Protein AF-A0A447UR20-F1 (afdb_monomer_lite)

Organism: Citrobacter koseri (NCBI:txid545)

pLDDT: mean 80.99, std 17.17, range [39.81, 97.19]

Secondary structure (DSSP, 8-state):
---TTHHHHHHHHHHHHHT-S-EEEEESS-S-BSS-TTT-TT--B-S---HHHHHHHHHTT-SS--HHHHHHHHHTT--EEEEETT-SS-----------

Radius of gyration: 13.57 Å; chains: 1; bounding box: 32×33×38 Å

Sequence (100 aa):
MLGRNGSDYSAAVLAACLRADCCEIWTDVDGVYTCDPRQVPDARLLKSMSYQEAMELSYFGAKVLHPRTITPIAQFQIPCLIKKHRKPAGPWYADRRQRG

Structure (mmCIF, N/CA/C/O backbone):
data_AF-A0A447UR20-F1
#
_entry.id   AF-A0A447UR20-F1
#
loop_
_atom_site.group_PDB
_atom_site.id
_atom_site.type_symbol
_atom_site.label_atom_id
_atom_site.label_alt_id
_atom_site.label_comp_id
_atom_site.label_asym_id
_atom_site.label_entity_id
_atom_site.label_seq_id
_atom_site.pdbx_PDB_ins_code
_atom_site.Cartn_x
_atom_site.Cartn_y
_atom_site.Cartn_z
_atom_site.occupancy
_atom_site.B_iso_or_equiv
_atom_site.auth_seq_id
_atom_site.auth_comp_id
_atom_site.auth_asym_id
_atom_site.auth_atom_id
_atom_site.pdbx_PDB_model_num
ATOM 1 N N . MET A 1 1 ? -2.584 18.557 -14.010 1.00 45.56 1 MET A N 1
ATOM 2 C CA . MET A 1 1 ? -2.854 17.119 -13.757 1.00 45.56 1 MET A CA 1
ATOM 3 C C . MET A 1 1 ? -1.968 16.657 -12.607 1.00 45.56 1 MET A C 1
ATOM 5 O O . MET A 1 1 ? -0.810 17.046 -12.595 1.00 45.56 1 MET A O 1
ATOM 9 N N . LEU A 1 2 ? -2.482 15.890 -11.636 1.00 52.06 2 LEU A N 1
ATOM 10 C CA . LEU A 1 2 ? -1.852 15.599 -10.325 1.00 52.06 2 LEU A CA 1
ATOM 11 C C . LEU A 1 2 ? -0.504 14.823 -10.352 1.00 52.06 2 LEU A C 1
ATOM 13 O O . LEU A 1 2 ? 0.003 14.437 -9.298 1.00 52.06 2 LEU A O 1
ATOM 17 N N . GLY A 1 3 ? 0.129 14.649 -11.515 1.00 53.81 3 GLY A N 1
ATOM 18 C CA . GLY A 1 3 ? 1.338 13.841 -11.703 1.00 53.81 3 GLY A CA 1
ATOM 19 C C . GLY A 1 3 ? 1.042 12.336 -11.757 1.00 53.81 3 GLY A C 1
ATOM 20 O O . GLY A 1 3 ? -0.116 11.916 -11.696 1.00 53.81 3 GLY A O 1
ATOM 21 N N . ARG A 1 4 ? 2.091 11.510 -11.881 1.00 62.72 4 ARG A N 1
ATOM 22 C CA . ARG A 1 4 ? 1.985 10.045 -11.719 1.00 62.72 4 ARG A CA 1
ATOM 23 C C . ARG A 1 4 ? 1.437 9.720 -10.322 1.00 62.72 4 ARG A C 1
ATOM 25 O O . ARG A 1 4 ? 1.829 10.371 -9.357 1.00 62.72 4 ARG A O 1
ATOM 32 N N . ASN A 1 5 ? 0.551 8.724 -10.240 1.00 65.81 5 ASN A N 1
ATOM 33 C CA . ASN A 1 5 ? -0.149 8.268 -9.024 1.00 65.81 5 ASN A CA 1
ATOM 34 C C . ASN A 1 5 ? -1.207 9.251 -8.477 1.00 65.81 5 ASN A C 1
ATOM 36 O O . ASN A 1 5 ? -1.576 9.205 -7.304 1.00 65.81 5 ASN A O 1
ATOM 40 N N . GLY A 1 6 ? -1.727 10.143 -9.330 1.00 81.75 6 GLY A N 1
ATOM 41 C CA . GLY A 1 6 ? -2.825 11.042 -8.963 1.00 81.75 6 GLY A CA 1
ATOM 42 C C . GLY A 1 6 ? -4.112 10.311 -8.556 1.00 81.75 6 GLY A C 1
ATOM 43 O O . GLY A 1 6 ? -4.800 10.782 -7.657 1.00 81.75 6 GLY A O 1
ATOM 44 N N . SER A 1 7 ? -4.399 9.149 -9.155 1.00 88.94 7 SER A N 1
ATOM 45 C CA . SER A 1 7 ? -5.534 8.284 -8.790 1.00 88.94 7 SER A CA 1
ATOM 46 C C . SER A 1 7 ? -5.448 7.804 -7.346 1.00 88.94 7 SER A C 1
ATOM 48 O O . SER A 1 7 ? -6.423 7.902 -6.605 1.00 88.94 7 SER A O 1
ATOM 50 N N . ASP A 1 8 ? -4.270 7.339 -6.934 1.00 91.19 8 ASP A N 1
ATOM 51 C CA . ASP A 1 8 ? -4.059 6.786 -5.598 1.00 91.19 8 ASP A CA 1
ATOM 52 C C . ASP A 1 8 ? -4.200 7.899 -4.560 1.00 91.19 8 ASP A C 1
ATOM 54 O O . ASP A 1 8 ? -4.823 7.717 -3.517 1.00 91.19 8 ASP A O 1
ATOM 58 N N . TYR A 1 9 ? -3.672 9.087 -4.873 1.00 92.44 9 TYR A N 1
ATOM 59 C CA . TYR A 1 9 ? -3.850 10.263 -4.029 1.00 92.44 9 TYR A CA 1
ATOM 60 C C . TYR A 1 9 ? -5.325 10.657 -3.894 1.00 92.44 9 TYR A C 1
ATOM 62 O O . TYR A 1 9 ? -5.793 10.883 -2.781 1.00 92.44 9 TYR A O 1
ATOM 70 N N . SER A 1 10 ? -6.078 10.691 -4.997 1.00 94.62 10 SER A N 1
ATOM 71 C CA . SER A 1 10 ? -7.519 10.947 -4.953 1.00 94.62 10 SER A CA 1
ATOM 72 C C . SER A 1 10 ? -8.258 9.915 -4.094 1.00 94.62 10 SER A C 1
ATOM 74 O O . SER A 1 10 ? -9.087 10.308 -3.276 1.00 94.62 10 SER A O 1
ATOM 76 N N . ALA A 1 11 ? -7.927 8.625 -4.212 1.00 94.69 11 ALA A N 1
ATOM 77 C CA . ALA A 1 11 ? -8.504 7.572 -3.377 1.00 94.69 11 ALA A CA 1
ATOM 78 C C . ALA A 1 11 ? -8.185 7.778 -1.886 1.00 94.69 11 ALA A C 1
ATOM 80 O O . ALA A 1 11 ? -9.084 7.709 -1.051 1.00 94.69 11 ALA A O 1
ATOM 81 N N . ALA A 1 12 ? -6.936 8.114 -1.551 1.00 94.69 12 ALA A N 1
ATOM 82 C CA . ALA A 1 12 ? -6.515 8.397 -0.180 1.00 94.69 12 ALA A CA 1
ATOM 83 C C . ALA A 1 12 ? -7.240 9.606 0.431 1.00 94.69 12 ALA A C 1
ATOM 85 O O . ALA A 1 12 ? -7.669 9.553 1.583 1.00 94.69 12 ALA A O 1
ATOM 86 N N . VAL A 1 13 ? -7.403 10.687 -0.338 1.00 95.88 13 VAL A N 1
ATOM 87 C CA . VAL A 1 13 ? -8.143 11.876 0.107 1.00 95.88 13 VAL A CA 1
ATOM 88 C C . VAL A 1 13 ? -9.620 11.549 0.313 1.00 95.88 13 VAL A C 1
ATOM 90 O O . VAL A 1 13 ? -10.178 11.914 1.343 1.00 95.88 13 VAL A O 1
ATOM 93 N N . LEU A 1 14 ? -10.248 10.820 -0.613 1.00 96.94 14 LEU A N 1
ATOM 94 C CA . LEU A 1 14 ? -11.646 10.406 -0.468 1.00 96.94 14 LEU A CA 1
ATOM 95 C C . LEU A 1 14 ? -11.847 9.497 0.749 1.00 96.94 14 LEU A C 1
ATOM 97 O O . LEU A 1 14 ? -12.776 9.723 1.522 1.00 96.94 14 LEU A O 1
ATOM 101 N N . ALA A 1 15 ? -10.958 8.525 0.964 1.00 96.88 15 ALA A N 1
ATOM 102 C CA . ALA A 1 15 ? -10.989 7.664 2.143 1.00 96.88 15 ALA A CA 1
ATOM 103 C C . ALA A 1 15 ? -10.900 8.485 3.439 1.00 96.88 15 ALA A C 1
ATOM 105 O O . ALA A 1 15 ? -11.694 8.275 4.355 1.00 96.88 15 ALA A O 1
ATOM 106 N N . ALA A 1 16 ? -9.995 9.469 3.488 1.00 96.19 16 ALA A N 1
ATOM 107 C CA . ALA A 1 16 ? -9.866 10.393 4.612 1.00 96.19 16 ALA A CA 1
ATOM 108 C C . ALA A 1 16 ? -11.137 11.230 4.841 1.00 96.19 16 ALA A C 1
ATOM 110 O O . ALA A 1 16 ? -11.631 11.298 5.967 1.00 96.19 16 ALA A O 1
ATOM 111 N N . CYS A 1 17 ? -11.709 11.820 3.785 1.00 97.12 17 CYS A N 1
ATOM 112 C CA . CYS A 1 17 ? -12.939 12.612 3.870 1.00 97.12 17 CYS A CA 1
ATOM 113 C C . CYS A 1 17 ? -14.137 11.793 4.366 1.00 97.12 17 CYS A C 1
ATOM 115 O O . CYS A 1 17 ? -14.951 12.301 5.134 1.00 97.12 17 CYS A O 1
ATOM 117 N N . LEU A 1 18 ? -14.235 10.531 3.944 1.00 97.19 18 LEU A N 1
ATOM 118 C CA . LEU A 1 18 ? -15.326 9.629 4.313 1.00 97.19 18 LEU A CA 1
ATOM 119 C C . LEU A 1 18 ? -15.088 8.895 5.638 1.00 97.19 18 LEU A C 1
ATOM 121 O O . LEU A 1 18 ? -15.981 8.184 6.089 1.00 97.19 18 LEU A O 1
ATOM 125 N N . ARG A 1 19 ? -13.905 9.044 6.256 1.00 94.44 19 ARG A N 1
ATOM 126 C CA . ARG A 1 19 ? -13.452 8.209 7.384 1.00 94.44 19 ARG A CA 1
ATOM 127 C C . ARG A 1 19 ? -13.638 6.716 7.094 1.00 94.44 19 ARG A C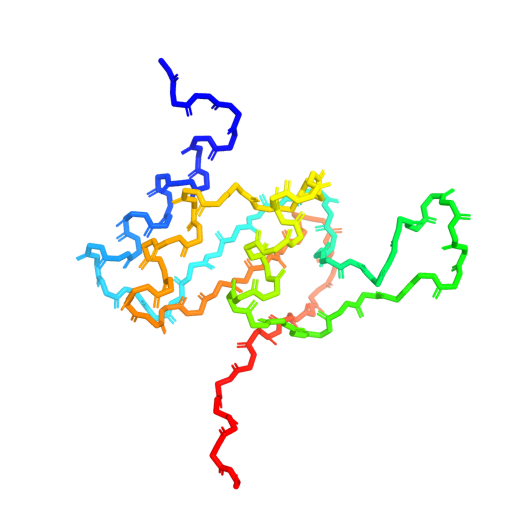 1
ATOM 129 O O . ARG A 1 19 ? -14.150 5.974 7.927 1.00 94.44 19 ARG A O 1
ATOM 136 N N . ALA A 1 20 ? -13.264 6.308 5.885 1.00 97.19 20 ALA A N 1
ATOM 137 C CA . ALA A 1 20 ? -13.437 4.939 5.429 1.00 97.19 20 ALA A CA 1
ATOM 138 C C . ALA A 1 20 ? -12.673 3.952 6.324 1.00 97.19 20 ALA A C 1
ATOM 140 O O . ALA A 1 20 ? -11.584 4.255 6.812 1.00 97.19 20 ALA A O 1
ATOM 141 N N . ASP A 1 21 ? -13.207 2.740 6.469 1.00 96.25 21 ASP A N 1
ATOM 142 C CA . ASP A 1 21 ? -12.550 1.675 7.232 1.00 96.25 21 ASP A CA 1
ATOM 143 C C . ASP A 1 21 ? -11.249 1.190 6.577 1.00 96.25 21 ASP A C 1
ATOM 145 O O . ASP A 1 21 ? -10.389 0.628 7.257 1.00 96.25 21 ASP A O 1
ATOM 149 N N . CYS A 1 22 ? -11.102 1.383 5.261 1.00 95.69 22 CYS A N 1
ATOM 150 C CA . CYS A 1 22 ? -9.890 1.072 4.508 1.00 95.69 22 CYS A CA 1
ATOM 151 C C . CYS A 1 22 ? -9.799 1.857 3.189 1.00 95.69 22 CYS A C 1
ATOM 153 O O . CYS A 1 22 ? -10.805 2.302 2.635 1.00 95.69 22 CYS A O 1
ATOM 155 N N . CYS A 1 23 ? -8.576 1.995 2.677 1.00 95.38 23 CYS A N 1
ATOM 156 C CA . CYS A 1 23 ? -8.279 2.477 1.332 1.00 95.38 23 CYS A CA 1
ATOM 157 C C . CYS A 1 23 ? -7.647 1.335 0.526 1.00 95.38 23 CYS A C 1
ATOM 159 O O . CYS A 1 23 ? -6.615 0.794 0.924 1.00 95.38 23 CYS A O 1
ATOM 161 N N . GLU A 1 24 ? -8.251 0.952 -0.596 1.00 93.19 24 GLU A N 1
ATOM 162 C CA . GLU A 1 24 ? -7.742 -0.131 -1.440 1.00 93.19 24 GLU A CA 1
ATOM 163 C C . GLU A 1 24 ? -7.148 0.414 -2.736 1.00 93.19 24 GLU A C 1
ATOM 165 O O . GLU A 1 24 ? -7.827 1.089 -3.510 1.00 93.19 24 GLU A O 1
ATOM 170 N N . ILE A 1 25 ? -5.889 0.073 -2.999 1.00 90.56 25 ILE A N 1
ATOM 171 C CA . ILE A 1 25 ? -5.178 0.418 -4.226 1.00 90.56 25 ILE A CA 1
ATOM 172 C C . ILE A 1 25 ? -5.027 -0.848 -5.064 1.00 90.56 25 ILE A C 1
ATOM 174 O O . ILE A 1 25 ? -4.313 -1.781 -4.693 1.00 90.56 25 ILE A O 1
ATOM 178 N N . TRP A 1 26 ? -5.715 -0.878 -6.203 1.00 88.00 26 TRP A N 1
ATOM 179 C CA . TRP A 1 26 ? -5.700 -2.001 -7.136 1.00 88.00 26 TRP A CA 1
ATOM 180 C C . TRP A 1 26 ? -4.683 -1.755 -8.252 1.00 88.00 26 TRP A C 1
ATOM 182 O O . TRP A 1 26 ? -4.799 -0.793 -9.007 1.00 88.00 26 TRP A O 1
ATOM 192 N N . THR A 1 27 ? -3.684 -2.627 -8.356 1.00 84.81 27 THR A N 1
ATOM 193 C CA . THR A 1 27 ? -2.520 -2.479 -9.239 1.00 84.81 27 THR A CA 1
ATOM 194 C C . THR A 1 27 ? -2.166 -3.805 -9.937 1.00 84.81 27 THR A C 1
ATOM 196 O O . THR A 1 27 ? -2.886 -4.800 -9.818 1.00 84.81 27 THR A O 1
ATOM 199 N N . ASP A 1 28 ? -1.109 -3.827 -10.745 1.00 81.88 28 ASP A N 1
ATOM 200 C CA . ASP A 1 28 ? -0.599 -5.000 -11.472 1.00 81.88 28 ASP A CA 1
ATOM 201 C C . ASP A 1 28 ? 0.442 -5.810 -10.672 1.00 81.88 28 ASP A C 1
ATOM 203 O O . ASP A 1 28 ? 0.778 -6.948 -11.027 1.00 81.88 28 ASP A O 1
ATOM 207 N N . VAL A 1 29 ? 0.907 -5.256 -9.553 1.00 78.00 29 VAL A N 1
ATOM 208 C CA . VAL A 1 29 ? 1.790 -5.911 -8.584 1.00 78.00 29 VAL A CA 1
ATOM 209 C C . VAL A 1 29 ? 1.024 -6.452 -7.379 1.00 78.00 29 VAL A C 1
ATOM 211 O O . VAL A 1 29 ? -0.066 -6.005 -7.038 1.00 78.00 29 VAL A O 1
ATOM 214 N N . ASP A 1 30 ? 1.617 -7.439 -6.715 1.00 77.56 30 ASP A N 1
ATOM 215 C CA . ASP A 1 30 ? 1.008 -8.125 -5.572 1.00 77.56 30 ASP A CA 1
ATOM 216 C C . ASP A 1 30 ? 1.129 -7.363 -4.246 1.00 77.56 30 ASP A C 1
ATOM 218 O O . ASP A 1 30 ? 0.589 -7.809 -3.238 1.00 77.56 30 ASP A O 1
ATOM 222 N N . GLY A 1 31 ? 1.863 -6.250 -4.242 1.00 84.19 31 GLY A N 1
ATOM 223 C CA . GLY A 1 31 ? 2.226 -5.495 -3.050 1.00 84.19 31 GLY A CA 1
ATOM 224 C C . GLY A 1 31 ? 3.700 -5.103 -3.070 1.00 84.19 31 GLY A C 1
ATOM 225 O O . GLY A 1 31 ? 4.307 -4.962 -4.135 1.00 84.19 31 GLY A O 1
ATOM 226 N N . VAL A 1 32 ? 4.268 -4.929 -1.878 1.00 86.81 32 VAL A N 1
ATOM 227 C CA . VAL A 1 32 ? 5.673 -4.547 -1.680 1.00 86.81 32 VAL A CA 1
ATOM 228 C C . VAL A 1 32 ? 6.521 -5.778 -1.411 1.00 86.81 32 VAL A C 1
ATOM 230 O O . VAL A 1 32 ? 6.119 -6.647 -0.640 1.00 86.81 32 VAL A O 1
ATOM 233 N N . TYR A 1 33 ? 7.701 -5.836 -2.020 1.00 87.44 33 TYR A N 1
ATOM 234 C CA . TYR A 1 33 ? 8.691 -6.887 -1.795 1.00 87.44 33 TYR A CA 1
ATOM 235 C C . TYR A 1 33 ? 9.866 -6.357 -0.966 1.00 87.44 33 TYR A C 1
ATOM 237 O O . TYR A 1 33 ? 10.136 -5.158 -0.971 1.00 87.44 33 TYR A O 1
ATOM 245 N N . THR A 1 34 ? 10.590 -7.252 -0.288 1.00 86.31 34 THR A N 1
ATOM 246 C CA . THR A 1 34 ? 11.817 -6.937 0.472 1.00 86.31 34 THR A CA 1
ATOM 247 C C . THR A 1 34 ? 12.887 -6.246 -0.380 1.00 86.31 34 THR A C 1
ATOM 249 O O . THR A 1 34 ? 13.682 -5.465 0.129 1.00 86.31 34 THR A O 1
ATOM 252 N N . CYS A 1 35 ? 12.925 -6.557 -1.673 1.00 85.50 35 CYS A N 1
ATOM 253 C CA . CYS A 1 35 ? 13.825 -6.008 -2.684 1.00 85.50 35 CYS A CA 1
ATOM 254 C C . CYS A 1 35 ? 13.196 -6.212 -4.073 1.00 85.50 35 CYS A C 1
ATOM 256 O O . CYS A 1 35 ? 12.129 -6.817 -4.180 1.00 85.50 35 CYS A O 1
ATOM 258 N N . ASP A 1 36 ? 13.820 -5.700 -5.139 1.00 84.00 36 ASP A N 1
ATOM 259 C CA . ASP A 1 36 ? 13.309 -5.882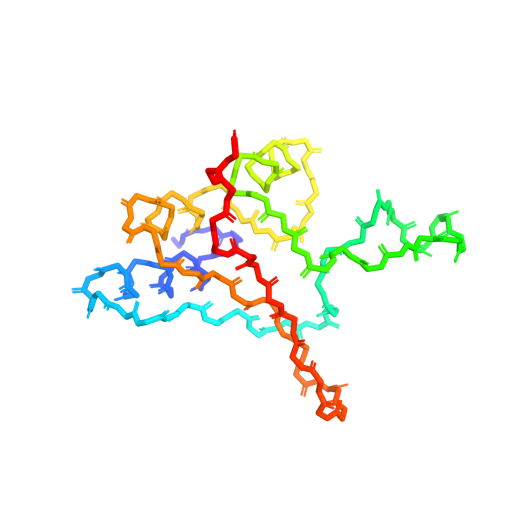 -6.503 1.00 84.00 36 ASP A CA 1
ATOM 260 C C . ASP A 1 36 ? 13.345 -7.375 -6.905 1.00 84.00 36 ASP A C 1
ATOM 262 O O . ASP A 1 36 ? 14.437 -7.924 -7.096 1.00 84.00 36 ASP A O 1
ATOM 266 N N . PRO A 1 37 ? 12.183 -8.040 -7.085 1.00 84.75 37 PRO A N 1
ATOM 267 C CA . PRO A 1 37 ? 12.128 -9.462 -7.424 1.00 84.75 37 PRO A CA 1
ATOM 268 C C . PRO A 1 37 ? 12.689 -9.773 -8.817 1.00 84.75 37 PRO A C 1
ATOM 270 O O . PRO A 1 37 ? 12.926 -10.934 -9.137 1.00 84.75 37 PRO A O 1
ATOM 273 N N . ARG A 1 38 ? 12.910 -8.756 -9.666 1.00 85.06 38 ARG A N 1
ATOM 274 C CA . ARG A 1 38 ? 13.565 -8.921 -10.975 1.00 85.06 38 ARG A CA 1
ATOM 275 C C . ARG A 1 38 ? 15.080 -9.065 -10.858 1.00 85.06 38 ARG A C 1
ATOM 277 O O . ARG A 1 38 ? 15.706 -9.550 -11.793 1.00 85.06 38 ARG A O 1
ATOM 284 N N . GLN A 1 39 ? 15.653 -8.613 -9.744 1.00 88.31 39 GLN A N 1
ATOM 285 C CA . GLN A 1 39 ? 17.094 -8.635 -9.486 1.00 88.31 39 GLN A CA 1
ATOM 286 C C . GLN A 1 39 ? 17.467 -9.696 -8.450 1.00 88.31 39 GLN A C 1
ATOM 288 O O . GLN A 1 39 ? 18.527 -10.305 -8.554 1.00 88.31 39 GLN A O 1
ATOM 293 N N . VAL A 1 40 ? 16.593 -9.937 -7.467 1.00 91.00 40 VAL A N 1
ATOM 294 C CA . VAL A 1 40 ? 16.826 -10.893 -6.381 1.00 91.00 40 VAL A CA 1
ATOM 295 C C . VAL A 1 40 ? 15.738 -11.974 -6.408 1.00 91.00 40 VAL A C 1
ATOM 297 O O . VAL A 1 40 ? 14.601 -11.688 -6.029 1.00 91.00 40 VAL A O 1
ATOM 300 N N . PRO A 1 41 ? 16.055 -13.220 -6.809 1.00 88.75 41 PRO A N 1
ATOM 301 C CA . PRO A 1 41 ? 15.077 -14.313 -6.871 1.00 88.75 41 PRO A CA 1
ATOM 302 C C . PRO A 1 41 ? 14.415 -14.639 -5.526 1.00 88.75 41 PRO A C 1
ATOM 304 O O . PRO A 1 41 ? 13.251 -15.027 -5.486 1.00 88.75 41 PRO A O 1
ATOM 307 N N . ASP A 1 42 ? 15.140 -14.431 -4.425 1.00 92.62 42 ASP A N 1
ATOM 308 C CA . ASP A 1 42 ? 14.663 -14.682 -3.060 1.00 92.62 42 ASP A CA 1
ATOM 309 C C . ASP A 1 42 ? 13.825 -13.532 -2.475 1.00 92.62 42 ASP A C 1
ATOM 311 O O . ASP A 1 42 ? 13.495 -13.550 -1.285 1.00 92.62 42 ASP A O 1
ATOM 315 N N . ALA A 1 43 ? 13.478 -12.516 -3.274 1.00 89.81 43 ALA A N 1
ATOM 316 C CA . ALA A 1 43 ? 12.638 -11.411 -2.830 1.00 89.81 43 ALA A CA 1
ATOM 317 C C . ALA A 1 43 ? 11.278 -11.919 -2.329 1.00 89.81 43 ALA A C 1
ATOM 319 O O . ALA A 1 43 ? 10.536 -12.608 -3.033 1.00 89.81 43 ALA A O 1
ATOM 320 N N . ARG A 1 44 ? 10.916 -11.532 -1.104 1.00 89.00 44 ARG A N 1
ATOM 321 C CA . ARG A 1 44 ? 9.663 -11.949 -0.465 1.00 89.00 44 ARG A CA 1
ATOM 322 C C . ARG A 1 44 ? 8.686 -10.791 -0.421 1.00 89.00 44 ARG A C 1
ATOM 324 O O . ARG A 1 44 ? 9.079 -9.654 -0.187 1.00 89.00 44 ARG A O 1
ATOM 331 N N . LEU A 1 45 ? 7.405 -11.090 -0.604 1.00 88.25 45 LEU A N 1
ATOM 332 C CA . LEU A 1 45 ? 6.329 -10.127 -0.384 1.00 88.25 45 LEU A CA 1
ATOM 333 C C . LEU A 1 45 ? 6.293 -9.772 1.130 1.00 88.25 45 LEU A C 1
ATOM 335 O O . LEU A 1 45 ? 6.462 -10.664 1.968 1.00 88.25 45 LEU A O 1
ATOM 339 N N . LEU A 1 46 ? 6.095 -8.498 1.492 1.00 88.12 46 LEU A N 1
ATOM 340 C CA . LEU A 1 46 ? 6.104 -7.952 2.873 1.00 88.12 46 LEU A CA 1
ATOM 341 C C . LEU A 1 46 ? 4.728 -7.844 3.560 1.00 88.12 46 LEU A C 1
ATOM 343 O O . LEU A 1 46 ? 3.997 -6.895 3.271 1.00 88.12 46 LEU A O 1
ATOM 347 N N . LYS A 1 47 ? 4.338 -8.808 4.415 1.00 87.56 47 LYS A N 1
ATOM 348 C CA . LYS A 1 47 ? 2.931 -8.985 4.888 1.00 87.56 47 LYS A CA 1
ATOM 349 C C . LYS A 1 47 ? 2.226 -7.687 5.281 1.00 87.56 47 LYS A C 1
ATOM 351 O O . LYS A 1 47 ? 1.052 -7.504 4.969 1.00 87.56 47 LYS A O 1
ATOM 356 N N . SER A 1 48 ? 2.971 -6.830 5.957 1.00 88.44 48 SER A N 1
ATOM 357 C CA . SER A 1 48 ? 2.597 -5.497 6.381 1.00 88.44 48 SER A CA 1
ATOM 358 C C . SER A 1 48 ? 3.828 -4.597 6.338 1.00 88.44 48 SER A C 1
ATOM 360 O O . SER A 1 48 ? 4.965 -5.072 6.297 1.00 88.44 48 SER A O 1
ATOM 362 N N . MET A 1 49 ? 3.585 -3.292 6.374 1.00 89.81 49 MET A N 1
ATOM 363 C CA . MET A 1 49 ? 4.604 -2.288 6.648 1.00 89.81 49 MET A CA 1
ATOM 364 C C . MET A 1 49 ? 3.952 -1.084 7.318 1.00 89.81 49 MET A C 1
ATOM 366 O O . MET A 1 49 ? 2.768 -0.808 7.099 1.00 89.81 49 MET A O 1
ATOM 370 N N . SER A 1 50 ? 4.717 -0.367 8.126 1.00 92.25 50 SER A N 1
ATOM 371 C CA . SER A 1 50 ? 4.281 0.889 8.720 1.00 92.25 50 SER A CA 1
ATOM 372 C C . SER A 1 50 ? 4.195 2.002 7.672 1.00 92.25 50 SER A C 1
ATOM 374 O O . SER A 1 50 ? 4.856 1.974 6.630 1.00 92.25 50 SER A O 1
ATOM 376 N N . TYR A 1 51 ? 3.414 3.044 7.968 1.00 91.88 51 TYR A N 1
ATOM 377 C CA . TYR A 1 51 ? 3.383 4.237 7.119 1.00 91.88 51 TYR A CA 1
ATOM 378 C C . TYR A 1 51 ? 4.743 4.924 7.018 1.00 91.88 51 TYR A C 1
ATOM 380 O O . TYR A 1 51 ? 5.044 5.503 5.979 1.00 91.88 51 TYR A O 1
ATOM 388 N N . GLN A 1 52 ? 5.565 4.847 8.066 1.00 90.44 52 GLN A N 1
ATOM 389 C CA . GLN A 1 52 ? 6.904 5.419 8.055 1.00 90.44 52 GLN A CA 1
ATOM 390 C C . GLN A 1 52 ? 7.813 4.685 7.064 1.00 90.44 52 GLN A C 1
ATOM 392 O O . GLN A 1 52 ? 8.361 5.327 6.172 1.00 90.44 52 GLN A O 1
ATOM 397 N N . GLU A 1 53 ? 7.886 3.355 7.137 1.00 89.62 53 GLU A N 1
ATOM 398 C CA . GLU A 1 53 ? 8.664 2.547 6.186 1.00 89.62 53 GLU A CA 1
ATOM 399 C C . GLU A 1 53 ? 8.168 2.749 4.748 1.00 89.62 53 GLU A C 1
ATOM 401 O O . GLU A 1 53 ? 8.962 2.883 3.818 1.00 89.62 53 GLU A O 1
ATOM 406 N N . ALA A 1 54 ? 6.845 2.826 4.555 1.00 89.44 54 ALA A N 1
ATOM 407 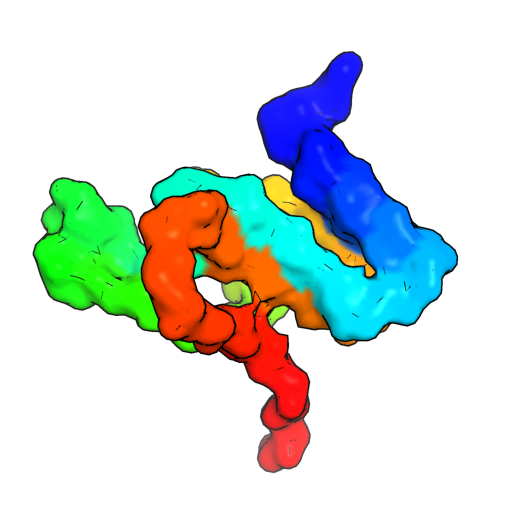C CA . ALA A 1 54 ? 6.261 3.104 3.247 1.00 89.44 54 ALA A CA 1
ATOM 408 C C . ALA A 1 54 ? 6.672 4.488 2.715 1.00 89.44 54 ALA A C 1
ATOM 410 O O . ALA A 1 54 ? 6.981 4.617 1.528 1.00 89.44 54 ALA A O 1
ATOM 411 N N . MET A 1 55 ? 6.699 5.524 3.563 1.00 89.00 55 MET A N 1
ATOM 412 C CA . MET A 1 55 ? 7.166 6.862 3.181 1.00 89.00 55 MET A CA 1
ATOM 413 C C . MET A 1 55 ? 8.654 6.867 2.836 1.00 89.00 55 MET A C 1
ATOM 415 O O . MET A 1 55 ? 9.021 7.437 1.811 1.00 89.00 55 MET A O 1
ATOM 419 N N . GLU A 1 56 ? 9.488 6.218 3.647 1.00 89.00 56 GLU A N 1
ATOM 420 C CA . GLU A 1 56 ? 10.932 6.109 3.418 1.00 89.00 56 GLU A CA 1
ATOM 421 C C . GLU A 1 56 ? 11.219 5.406 2.087 1.00 89.00 56 GLU A C 1
ATOM 423 O O . GLU A 1 56 ? 11.922 5.948 1.234 1.00 89.00 56 GLU A O 1
ATOM 428 N N . LEU A 1 57 ? 10.584 4.260 1.834 1.00 86.38 57 LEU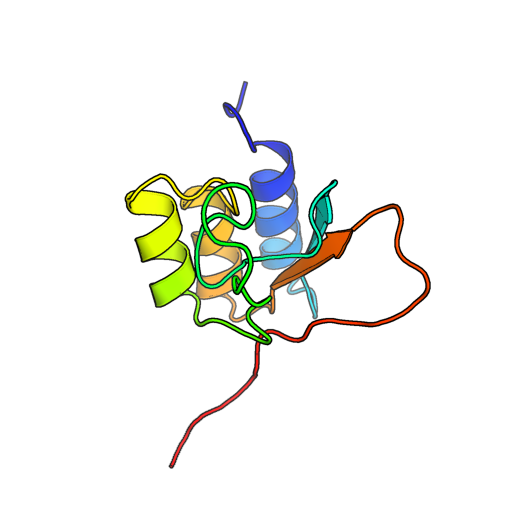 A N 1
ATOM 429 C CA . LEU A 1 57 ? 10.711 3.546 0.562 1.00 86.38 57 LEU A CA 1
ATOM 430 C C . LEU A 1 57 ? 10.265 4.397 -0.629 1.00 86.38 57 LEU A C 1
ATOM 432 O O . LEU A 1 57 ? 10.942 4.433 -1.658 1.00 86.38 57 LEU A O 1
ATOM 436 N N . SER A 1 58 ? 9.155 5.119 -0.483 1.00 84.81 58 SER A N 1
ATOM 437 C CA . SER A 1 58 ? 8.649 6.013 -1.527 1.00 84.81 58 SER A CA 1
ATOM 438 C C . SER A 1 58 ? 9.609 7.176 -1.800 1.00 84.81 58 SER A C 1
ATOM 440 O O . SER A 1 58 ? 9.763 7.594 -2.948 1.00 84.81 58 SER A O 1
ATOM 442 N N . TYR A 1 59 ? 10.276 7.682 -0.759 1.00 82.81 59 TYR A N 1
ATOM 443 C CA . TYR A 1 59 ? 11.279 8.740 -0.857 1.00 82.81 59 TYR A CA 1
ATOM 444 C C . TYR A 1 59 ? 12.541 8.266 -1.590 1.00 82.81 59 TYR A C 1
ATOM 446 O O . TYR A 1 59 ? 13.041 8.969 -2.464 1.00 82.81 59 TYR A O 1
ATOM 454 N N . PHE A 1 60 ? 13.000 7.039 -1.318 1.00 83.31 60 PHE A N 1
ATOM 455 C CA . PHE A 1 60 ? 14.143 6.421 -2.004 1.00 83.31 60 PHE A CA 1
ATOM 456 C C . PHE A 1 60 ? 13.814 5.866 -3.403 1.00 83.31 60 PHE A C 1
ATOM 458 O O . PHE A 1 60 ? 14.666 5.261 -4.052 1.00 83.31 60 PHE A O 1
ATOM 465 N N . GLY A 1 61 ? 12.597 6.099 -3.906 1.00 73.88 61 GLY A N 1
ATOM 466 C CA . GLY A 1 61 ? 12.219 5.797 -5.287 1.00 73.88 61 GLY A CA 1
ATOM 467 C C . GLY A 1 61 ? 11.611 4.411 -5.508 1.00 73.88 61 GLY A C 1
ATOM 468 O O . GLY A 1 61 ? 11.403 4.024 -6.664 1.00 73.88 61 GLY A O 1
ATOM 469 N N . ALA A 1 62 ? 11.272 3.673 -4.445 1.00 74.56 62 ALA A N 1
ATOM 470 C CA . ALA A 1 62 ? 10.465 2.465 -4.577 1.00 74.56 62 ALA A CA 1
ATOM 471 C C . ALA A 1 62 ? 9.071 2.848 -5.104 1.00 74.56 62 ALA A C 1
ATOM 473 O O . ALA A 1 62 ? 8.323 3.605 -4.487 1.00 74.56 62 ALA A O 1
ATOM 474 N N . LYS A 1 63 ? 8.715 2.337 -6.286 1.00 69.00 63 LYS A N 1
ATOM 475 C CA . LYS A 1 63 ? 7.495 2.711 -7.025 1.00 69.00 63 LYS A CA 1
ATOM 476 C C . LYS A 1 63 ? 6.241 2.003 -6.495 1.00 69.00 63 LYS A C 1
ATOM 478 O O . LYS A 1 63 ? 5.551 1.342 -7.263 1.00 69.00 63 LYS A O 1
ATOM 483 N N . VAL A 1 64 ? 5.959 2.115 -5.199 1.00 73.38 64 VAL A N 1
ATOM 484 C CA . VAL A 1 64 ? 4.794 1.466 -4.574 1.00 73.38 64 VAL A CA 1
ATOM 485 C C . VAL A 1 64 ? 3.645 2.454 -4.396 1.00 73.38 64 VAL A C 1
ATOM 487 O O . VAL A 1 64 ? 2.597 2.293 -5.008 1.00 73.38 64 VAL A O 1
ATOM 490 N N . LEU A 1 65 ? 3.838 3.496 -3.590 1.00 83.25 65 LEU A N 1
ATOM 491 C CA . LEU A 1 65 ? 2.877 4.580 -3.394 1.00 83.25 65 LEU A CA 1
ATOM 492 C C . LEU A 1 65 ? 3.626 5.905 -3.466 1.00 83.25 65 LEU A C 1
ATOM 494 O O . LEU A 1 65 ? 4.819 5.981 -3.204 1.00 83.25 65 LEU A O 1
ATOM 498 N N . HIS A 1 66 ? 2.941 6.972 -3.860 1.00 87.50 66 HIS A N 1
ATOM 499 C CA . HIS A 1 66 ? 3.542 8.300 -3.797 1.00 87.50 66 HIS A CA 1
ATOM 500 C C . HIS A 1 66 ? 3.442 8.823 -2.350 1.00 87.50 66 HIS A C 1
ATOM 502 O O . HIS A 1 66 ? 2.388 8.636 -1.743 1.00 87.50 66 HIS A O 1
ATOM 508 N N . PRO A 1 67 ? 4.432 9.554 -1.792 1.00 87.94 67 PRO A N 1
ATOM 509 C CA . PRO A 1 67 ? 4.349 10.072 -0.417 1.00 87.94 67 PRO A CA 1
ATOM 510 C C . PRO A 1 67 ? 3.062 10.864 -0.134 1.00 87.94 67 PRO A C 1
ATOM 512 O O . PRO A 1 67 ? 2.385 10.630 0.860 1.00 87.94 67 PRO A O 1
ATOM 515 N N . ARG A 1 68 ? 2.653 11.721 -1.084 1.00 89.38 68 ARG A N 1
ATOM 516 C CA . ARG A 1 68 ? 1.354 12.428 -1.058 1.00 89.38 68 ARG A CA 1
ATOM 517 C C . ARG A 1 68 ? 0.135 11.515 -0.860 1.00 89.38 68 ARG A C 1
ATOM 519 O O . ARG A 1 68 ? -0.821 11.952 -0.239 1.00 89.38 68 ARG A O 1
ATOM 526 N N . THR A 1 69 ? 0.152 10.281 -1.361 1.00 90.56 69 THR A N 1
ATOM 527 C CA . THR A 1 69 ? -0.919 9.290 -1.157 1.00 90.56 69 THR A CA 1
ATOM 528 C C . THR A 1 69 ? -0.926 8.737 0.265 1.00 90.56 69 THR A C 1
ATOM 530 O O . THR A 1 69 ? -1.988 8.432 0.796 1.00 90.56 69 THR A O 1
ATOM 533 N N . ILE A 1 70 ? 0.241 8.626 0.899 1.00 92.50 70 ILE A N 1
ATOM 534 C CA . ILE A 1 70 ? 0.378 8.049 2.239 1.00 92.50 70 ILE A CA 1
ATOM 535 C C . ILE A 1 70 ? -0.104 9.035 3.310 1.00 92.50 70 ILE A C 1
ATOM 537 O O . ILE A 1 70 ? -0.748 8.629 4.273 1.00 92.50 70 ILE A O 1
ATOM 541 N N . THR A 1 71 ? 0.158 10.335 3.141 1.00 93.31 71 THR A N 1
ATOM 542 C CA . THR A 1 71 ? -0.129 11.349 4.171 1.00 93.31 71 THR A CA 1
ATOM 543 C C . THR A 1 71 ? -1.590 11.369 4.654 1.00 93.31 71 THR A C 1
ATOM 545 O O . THR A 1 71 ? -1.783 11.306 5.869 1.00 93.31 71 THR A O 1
ATOM 548 N N . PRO A 1 72 ? -2.626 11.408 3.786 1.00 94.06 72 PRO A N 1
ATOM 549 C CA . PRO A 1 72 ? -4.015 11.474 4.242 1.00 94.06 72 PRO A CA 1
ATOM 550 C C . PRO A 1 72 ? -4.412 10.233 5.045 1.00 94.06 72 PRO A C 1
ATOM 552 O O . PRO A 1 72 ? -4.901 10.337 6.164 1.00 94.06 72 PRO A O 1
ATOM 555 N N . ILE A 1 73 ? -4.143 9.041 4.519 1.00 94.62 73 ILE A N 1
ATOM 556 C CA . ILE A 1 73 ? -4.518 7.784 5.179 1.00 94.62 73 ILE A CA 1
ATOM 557 C C . ILE A 1 73 ? -3.732 7.550 6.476 1.00 94.62 73 ILE A C 1
ATOM 559 O O . ILE A 1 73 ? -4.304 7.070 7.452 1.00 94.62 73 ILE A O 1
ATOM 563 N N . ALA A 1 74 ? -2.466 7.977 6.543 1.00 94.25 74 ALA A N 1
ATOM 564 C CA . ALA A 1 74 ? -1.672 7.924 7.767 1.00 94.25 74 ALA A CA 1
ATOM 565 C C . ALA A 1 74 ? -2.217 8.874 8.846 1.00 94.25 74 ALA A C 1
ATOM 567 O O . ALA A 1 74 ? -2.357 8.474 10.001 1.00 94.25 74 ALA A O 1
ATOM 568 N N . GLN A 1 75 ? -2.586 10.106 8.483 1.00 94.75 75 GLN A N 1
ATOM 569 C CA . GLN A 1 75 ? -3.137 11.088 9.425 1.00 94.75 75 GLN A CA 1
ATOM 570 C C . GLN A 1 75 ? -4.431 10.595 10.087 1.00 94.75 75 GLN A C 1
ATOM 572 O O . GLN A 1 75 ? -4.632 10.808 11.281 1.00 94.75 75 GLN A O 1
ATOM 577 N N . PHE A 1 76 ? -5.290 9.913 9.327 1.00 94.12 76 PHE A N 1
ATOM 578 C CA . PHE A 1 76 ? -6.562 9.380 9.822 1.00 94.12 76 PHE A CA 1
ATOM 579 C C . PHE A 1 76 ? -6.483 7.916 10.281 1.00 94.12 76 PHE A C 1
ATOM 581 O O . PHE A 1 76 ? -7.505 7.344 10.646 1.00 94.12 76 PHE A O 1
ATOM 588 N N . GLN A 1 77 ? -5.285 7.316 10.294 1.00 94.38 77 GLN A N 1
ATOM 589 C CA . GLN A 1 77 ? -5.055 5.914 10.673 1.00 94.38 77 GLN A CA 1
ATOM 590 C C . GLN A 1 77 ? -5.919 4.918 9.868 1.00 94.38 77 GLN A C 1
ATOM 592 O O . GLN A 1 77 ? -6.320 3.870 10.375 1.00 94.38 77 GLN A O 1
ATOM 597 N N . ILE A 1 78 ? -6.196 5.240 8.601 1.00 96.19 78 ILE A N 1
ATOM 598 C CA . ILE A 1 78 ? -7.004 4.421 7.691 1.00 96.19 78 ILE A CA 1
ATOM 599 C C . ILE A 1 78 ? -6.090 3.395 7.023 1.00 96.19 78 ILE A C 1
ATOM 601 O O . ILE A 1 78 ? -5.209 3.818 6.282 1.00 96.19 78 ILE A O 1
ATOM 605 N N . PRO A 1 79 ? -6.271 2.078 7.229 1.00 94.31 79 PRO A N 1
ATOM 606 C CA . PRO A 1 79 ? -5.411 1.053 6.639 1.00 94.31 79 PRO A CA 1
ATOM 607 C C . PRO A 1 79 ? -5.429 1.097 5.105 1.00 94.31 79 PRO A C 1
ATOM 609 O O . PRO A 1 79 ? -6.484 1.248 4.487 1.00 94.31 79 PRO A O 1
ATOM 612 N N . CYS A 1 80 ? -4.254 0.917 4.498 1.00 93.62 80 CYS A N 1
ATOM 613 C CA . CYS A 1 80 ? -4.074 0.842 3.049 1.00 93.62 80 CYS A CA 1
ATOM 614 C C . CYS A 1 80 ? -3.816 -0.599 2.603 1.00 93.62 80 CYS A C 1
ATOM 616 O O . CYS A 1 80 ? -2.894 -1.238 3.113 1.00 93.62 80 CYS A O 1
ATOM 618 N N . LEU A 1 81 ? -4.587 -1.099 1.637 1.00 91.31 81 LEU A N 1
ATOM 619 C CA . LEU A 1 81 ? -4.407 -2.433 1.063 1.00 91.31 81 LEU A CA 1
ATOM 620 C C . LEU A 1 81 ? -3.978 -2.312 -0.397 1.00 91.31 81 LEU A C 1
ATOM 622 O O . LEU A 1 81 ? -4.715 -1.767 -1.215 1.00 91.31 81 LEU A O 1
ATOM 626 N N . ILE A 1 82 ? -2.813 -2.861 -0.738 1.00 89.25 82 ILE A N 1
ATOM 627 C CA . ILE A 1 82 ? -2.362 -2.968 -2.128 1.00 89.25 82 ILE A CA 1
ATOM 628 C C . ILE A 1 82 ? -2.776 -4.341 -2.649 1.00 89.25 82 ILE A C 1
ATOM 630 O O . ILE A 1 82 ? -2.379 -5.365 -2.094 1.00 89.25 82 ILE A O 1
ATOM 634 N N . LYS A 1 83 ? -3.602 -4.362 -3.694 1.00 85.19 83 LYS A N 1
ATOM 635 C CA . LYS A 1 83 ? -4.182 -5.581 -4.264 1.00 85.19 83 LYS A CA 1
ATOM 636 C C . LYS A 1 83 ? -3.867 -5.683 -5.746 1.00 85.19 83 LYS A C 1
ATOM 638 O O . LYS A 1 83 ? -3.879 -4.684 -6.458 1.00 85.19 83 LYS A O 1
ATOM 643 N N . LYS A 1 84 ? -3.662 -6.905 -6.238 1.00 83.56 84 LYS A N 1
ATOM 644 C CA . LYS A 1 84 ? -3.510 -7.154 -7.672 1.00 83.56 84 LYS A CA 1
ATOM 645 C C . LYS A 1 84 ? -4.856 -7.415 -8.335 1.00 83.56 84 LYS A C 1
ATOM 647 O O . LYS A 1 84 ? -5.611 -8.265 -7.872 1.00 83.56 84 LYS A O 1
ATOM 652 N N . HIS A 1 85 ? -5.114 -6.789 -9.483 1.00 72.12 85 HIS A N 1
ATOM 653 C CA . HIS A 1 85 ? -6.347 -7.000 -10.263 1.00 72.12 85 HIS A CA 1
ATOM 654 C C . HIS A 1 85 ? -6.534 -8.446 -10.785 1.00 72.12 85 HIS A C 1
ATOM 656 O O . HIS A 1 85 ? -7.617 -8.819 -11.229 1.00 72.12 85 HIS A O 1
ATOM 662 N N . ARG A 1 86 ? -5.470 -9.263 -10.790 1.00 65.00 86 ARG A N 1
ATOM 663 C CA . ARG A 1 86 ? -5.411 -10.624 -11.357 1.00 65.00 86 ARG A CA 1
ATOM 664 C C . ARG A 1 86 ? -4.738 -11.620 -10.402 1.00 65.00 86 ARG A C 1
ATOM 666 O O . ARG A 1 86 ? -3.737 -12.245 -10.747 1.00 65.00 86 ARG A O 1
ATOM 673 N N . LYS A 1 87 ? -5.282 -11.785 -9.197 1.00 53.00 87 LYS A N 1
ATOM 674 C CA . LYS A 1 87 ? -4.921 -12.902 -8.311 1.00 53.00 87 LYS A CA 1
ATOM 675 C C . LYS A 1 87 ? -6.169 -13.665 -7.847 1.00 53.00 87 LYS A C 1
ATOM 677 O O . LYS A 1 87 ? -7.135 -13.014 -7.455 1.00 53.00 87 LYS A O 1
ATOM 682 N N . PRO A 1 88 ? -6.164 -15.014 -7.858 1.00 44.41 88 PRO A N 1
ATOM 683 C CA . PRO A 1 88 ? -7.135 -15.797 -7.099 1.00 44.41 88 PRO A CA 1
ATOM 684 C C . PRO A 1 88 ? -7.029 -15.410 -5.614 1.00 44.41 88 PRO A C 1
ATOM 686 O O . PRO A 1 88 ? -5.935 -15.123 -5.132 1.00 44.41 88 PRO A O 1
ATOM 689 N N . ALA A 1 89 ? -8.168 -15.344 -4.928 1.00 40.97 89 ALA A N 1
ATOM 690 C CA . ALA A 1 89 ? -8.363 -14.738 -3.610 1.00 40.97 89 ALA A CA 1
ATOM 691 C C . ALA A 1 89 ? -7.249 -14.997 -2.565 1.00 40.97 89 ALA A C 1
ATOM 693 O O . ALA A 1 89 ? -6.957 -16.139 -2.221 1.00 40.97 89 ALA A O 1
ATOM 694 N N . GLY A 1 90 ? -6.699 -13.918 -1.992 1.00 48.31 90 GLY A N 1
ATOM 695 C CA . GLY A 1 90 ? -5.873 -13.951 -0.777 1.00 48.31 90 GLY A CA 1
ATOM 696 C C . GLY A 1 90 ? -5.486 -12.539 -0.297 1.00 48.31 90 GLY A C 1
ATOM 697 O O . GLY A 1 90 ? -4.733 -11.869 -1.005 1.00 48.31 90 GLY A O 1
ATOM 698 N N . PRO A 1 91 ? -5.998 -12.042 0.849 1.00 39.81 91 PRO A N 1
ATOM 699 C CA . PRO A 1 91 ? -5.775 -10.661 1.288 1.00 39.81 91 PRO A CA 1
ATOM 700 C C . PRO A 1 91 ? -4.437 -10.453 2.022 1.00 39.81 91 PRO A C 1
ATOM 702 O O . PRO A 1 91 ? -3.973 -11.312 2.769 1.00 39.81 91 PRO A O 1
ATOM 705 N N 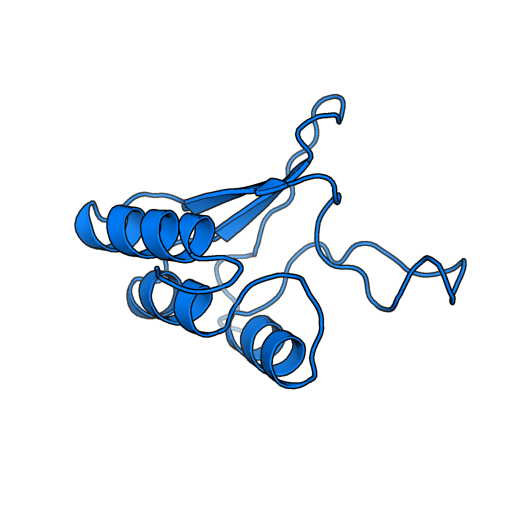. TRP A 1 92 ? -3.848 -9.274 1.813 1.00 43.81 92 TRP A N 1
ATOM 706 C CA . TRP A 1 92 ? -2.684 -8.730 2.523 1.00 43.81 92 TRP A CA 1
ATOM 707 C C . TRP A 1 92 ? -3.149 -7.676 3.530 1.00 43.81 92 TRP A C 1
ATOM 709 O O . TRP A 1 92 ? -4.005 -6.878 3.172 1.00 43.81 92 TRP A O 1
ATOM 719 N N . TYR A 1 93 ? -2.628 -7.676 4.763 1.00 43.25 93 TYR A N 1
ATOM 720 C CA . TYR A 1 93 ? -3.061 -6.796 5.860 1.00 43.25 93 TYR A CA 1
ATOM 721 C C . TYR A 1 93 ? -1.892 -5.931 6.344 1.00 43.25 93 TYR A C 1
ATOM 723 O O . TYR A 1 93 ? -0.951 -6.468 6.917 1.00 43.25 93 TYR A O 1
ATOM 731 N N . ALA A 1 94 ? -1.965 -4.604 6.197 1.00 41.88 94 ALA A N 1
ATOM 732 C CA . ALA A 1 94 ? -1.108 -3.693 6.958 1.00 41.88 94 ALA A CA 1
ATOM 733 C C . ALA A 1 94 ? -1.632 -3.619 8.408 1.00 41.88 94 ALA A C 1
ATOM 735 O O . ALA A 1 94 ? -2.745 -3.154 8.654 1.00 41.88 94 ALA A O 1
ATOM 736 N N . ASP A 1 95 ? -0.862 -4.195 9.331 1.00 47.09 95 ASP A N 1
ATOM 737 C CA . ASP A 1 95 ? -1.239 -4.521 10.709 1.00 47.09 95 ASP A CA 1
ATOM 738 C C . ASP A 1 95 ? -1.555 -3.299 11.596 1.00 47.09 95 ASP A C 1
ATOM 740 O O . ASP A 1 95 ? -0.959 -2.226 11.490 1.00 47.09 95 ASP A O 1
ATOM 744 N N . ARG A 1 96 ? -2.511 -3.516 12.505 1.00 55.28 96 ARG A N 1
ATOM 745 C CA . ARG A 1 96 ? -3.092 -2.601 13.483 1.00 55.28 96 ARG A CA 1
ATOM 746 C C . ARG A 1 96 ? -2.582 -3.035 14.870 1.00 55.28 96 ARG A C 1
ATOM 748 O O . ARG A 1 96 ? -3.106 -3.993 15.424 1.00 55.28 96 ARG A O 1
ATOM 755 N N . ARG A 1 97 ? -1.703 -2.219 15.475 1.00 55.28 97 ARG A N 1
ATOM 756 C CA . ARG A 1 97 ? -1.191 -2.248 16.874 1.00 55.28 97 ARG A CA 1
ATOM 757 C C . ARG A 1 97 ? 0.073 -3.086 17.137 1.00 55.28 97 ARG A C 1
ATOM 759 O O . ARG A 1 97 ? 0.007 -4.297 17.281 1.00 55.28 97 ARG A O 1
ATOM 766 N N . GLN A 1 98 ? 1.156 -2.391 17.487 1.00 44.91 98 GLN A N 1
ATOM 767 C CA . GLN A 1 98 ? 2.075 -2.848 18.534 1.00 44.91 98 GLN A CA 1
ATOM 768 C C . GLN A 1 98 ? 2.120 -1.789 19.645 1.00 44.91 98 GLN A C 1
ATOM 770 O O . GLN A 1 98 ? 2.756 -0.748 19.520 1.00 44.91 98 GLN A O 1
ATOM 775 N N . ARG A 1 99 ? 1.364 -2.043 20.718 1.00 41.12 99 ARG A N 1
ATOM 776 C CA . ARG A 1 99 ? 1.701 -1.593 22.072 1.00 41.12 99 ARG A CA 1
ATOM 777 C C . ARG A 1 99 ? 2.112 -2.860 22.814 1.00 41.12 99 ARG A C 1
ATOM 779 O O . ARG A 1 99 ? 1.245 -3.674 23.127 1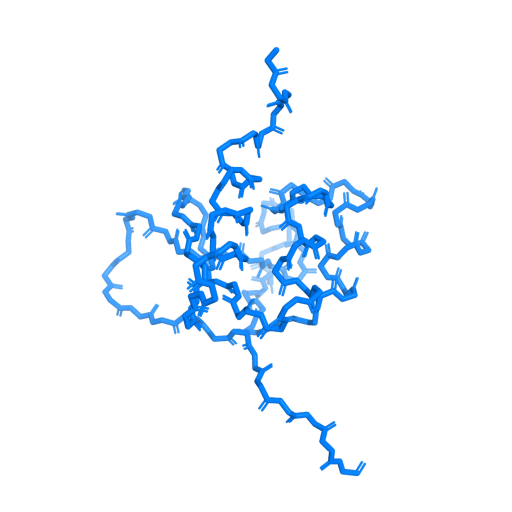.00 41.12 99 ARG A O 1
ATOM 786 N N . GLY A 1 100 ? 3.414 -3.017 22.998 1.00 41.88 100 GLY A N 1
ATOM 787 C CA . GLY A 1 100 ? 4.068 -3.914 23.940 1.00 41.88 100 GLY A CA 1
ATOM 788 C C . GLY A 1 100 ? 5.121 -3.096 24.662 1.00 41.88 100 GLY A C 1
ATOM 789 O O . GLY A 1 100 ? 5.748 -2.265 23.965 1.00 41.88 100 GLY A O 1
#

InterPro domains:
  IPR001048 Aspartate/glutamate/uridylate kinase [PF00696] (2-83)
  IPR011147 Bifunctional aspartokinase/homoserine dehydrogenase, homoserine dehydrogenase domain [PTHR43070] (2-89)
  IPR036393 Acetylglutamate kinase-like superfamily [G3DSA:3.40.1160.10] (1-91)
  IPR036393 Acetylglutamate kinase-like superfamily [SSF53633] (2-90)

Foldseek 3Di:
DCPPQVVLLVQLVVCLVVVPLAGEAEDQDAADWPDPCVVPVPIDHDLADDLVVVLVCLVVPNPGHHNSSSVSCNVSVHWYFYHYPDDDDDGRGHDDDDDD